Protein AF-A0A9X7QP53-F1 (afdb_monomer_lite)

Foldseek 3Di:
DDDDDPPDDWDKDKDFDDDPPVFKQWDDKDQADNRRIGDIDTDDPPDPPDDPIDTDIDTPDDDDKDFAWDPPPPPPDDDPPTFTDWQDKDWDADPVRHTDDIWTADRRRMDD

Organism: Bacillus cereus (NCBI:txid1396)

Radius of gyration: 24.35 Å; chains: 1; bounding box: 47×33×62 Å

InterPro domains:
  IPR013783 Immunoglobulin-like fold [G3DSA:2.60.40.10] (58-112)
  IPR033764 SD-repeat containing protein, B domain [PF17210] (63-112)
  IPR051417 Serine-Aspartate Repeat-Containing [PTHR23303] (1-111)

Secondary structure (DSSP, 8-state):
------SPPSEEE--B----TTTEEEEEEESB-TTSBBPPEEEPSSS------EEEEEE------EE-B--SSSSSS--TTPPB-TTPEEEEE-TTS-EEEEEE--TTSEE-

Structure (mmCIF, N/CA/C/O backbone):
data_AF-A0A9X7QP53-F1
#
_entry.id   AF-A0A9X7QP53-F1
#
loop_
_atom_site.group_PDB
_atom_site.id
_atom_site.type_symbol
_atom_site.label_atom_id
_atom_site.label_alt_id
_atom_site.label_comp_id
_atom_site.label_asym_id
_atom_site.label_entity_id
_atom_site.label_seq_id
_atom_site.pdbx_PDB_ins_code
_atom_site.Cartn_x
_atom_site.Cartn_y
_atom_site.Cartn_z
_atom_site.occupancy
_atom_site.B_iso_or_equiv
_atom_site.auth_seq_id
_atom_site.auth_comp_id
_atom_site.auth_asym_id
_atom_site.auth_atom_id
_atom_site.pdbx_PDB_model_num
ATOM 1 N N . GLY A 1 1 ? 12.991 -7.049 -5.817 1.00 65.12 1 GLY A N 1
ATOM 2 C CA . GLY A 1 1 ? 12.507 -8.358 -6.313 1.00 65.12 1 GLY A CA 1
ATOM 3 C C . GLY A 1 1 ? 13.528 -8.915 -7.284 1.00 65.12 1 GLY A C 1
ATOM 4 O O . GLY A 1 1 ? 14.499 -8.221 -7.537 1.00 65.12 1 GLY A O 1
ATOM 5 N N . PHE A 1 2 ? 13.328 -10.119 -7.822 1.00 76.81 2 PHE A N 1
ATOM 6 C CA . PHE A 1 2 ? 14.206 -10.686 -8.854 1.00 76.81 2 PHE A CA 1
ATOM 7 C C . PHE A 1 2 ? 13.438 -10.822 -10.168 1.00 76.81 2 PHE A C 1
ATOM 9 O O . PHE A 1 2 ? 12.299 -11.286 -10.165 1.00 76.81 2 PHE A O 1
ATOM 16 N N . TYR A 1 3 ? 14.056 -10.413 -11.270 1.00 81.06 3 TYR A N 1
ATOM 17 C CA . 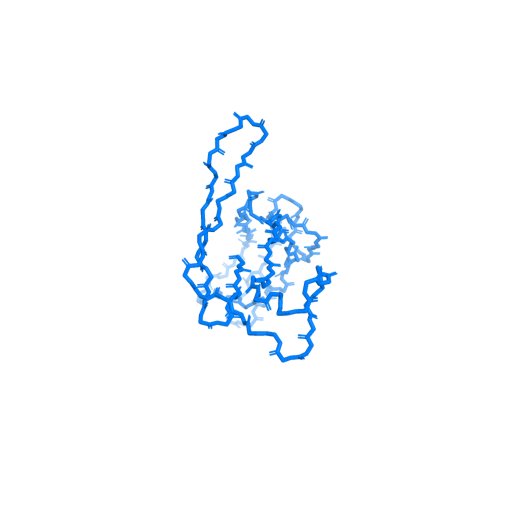TYR A 1 3 ? 13.556 -10.607 -12.628 1.00 81.06 3 TYR A CA 1
ATOM 18 C C . TYR A 1 3 ? 14.672 -11.229 -13.473 1.00 81.06 3 TYR A C 1
ATOM 20 O O . TYR A 1 3 ? 15.852 -10.985 -13.226 1.00 81.06 3 TYR A O 1
ATOM 28 N N . GLN A 1 4 ? 14.301 -12.074 -14.435 1.00 83.88 4 GLN A N 1
ATOM 29 C CA . GLN A 1 4 ? 15.247 -12.804 -15.276 1.00 83.88 4 GLN A CA 1
ATOM 30 C C . GLN A 1 4 ? 14.639 -13.048 -16.658 1.00 83.88 4 GLN A C 1
ATOM 32 O O . GLN A 1 4 ? 13.484 -13.460 -16.769 1.00 83.88 4 GLN A O 1
ATOM 37 N N . PHE A 1 5 ? 15.443 -12.832 -17.696 1.00 83.88 5 PHE A N 1
ATOM 38 C CA . PHE A 1 5 ? 15.146 -13.205 -19.076 1.00 83.88 5 PHE A CA 1
ATOM 39 C C . PHE A 1 5 ? 16.175 -14.254 -19.509 1.00 83.88 5 PHE A C 1
ATOM 41 O O . PHE A 1 5 ? 17.367 -14.065 -19.286 1.00 83.88 5 PHE A O 1
ATOM 48 N N . ASN A 1 6 ? 15.721 -15.365 -20.089 1.00 83.00 6 ASN A N 1
ATOM 49 C CA . ASN A 1 6 ? 16.572 -16.505 -20.447 1.00 83.00 6 ASN A CA 1
ATOM 50 C C . ASN A 1 6 ? 16.610 -16.716 -21.959 1.00 83.00 6 ASN A C 1
ATOM 52 O O . ASN A 1 6 ? 15.654 -16.367 -22.649 1.00 83.00 6 ASN A O 1
ATOM 56 N N . ALA A 1 7 ? 17.688 -17.344 -22.442 1.00 82.88 7 ALA A N 1
ATOM 57 C CA . ALA A 1 7 ? 17.873 -17.715 -23.849 1.00 82.88 7 ALA A CA 1
ATOM 58 C C . ALA A 1 7 ? 17.694 -16.537 -24.831 1.00 82.88 7 ALA A C 1
ATOM 60 O O . ALA A 1 7 ? 17.138 -16.696 -25.919 1.00 82.88 7 ALA A O 1
ATOM 61 N N . LEU A 1 8 ? 18.153 -15.346 -24.437 1.00 85.88 8 LEU A N 1
ATOM 62 C CA . LEU A 1 8 ? 18.197 -14.186 -25.322 1.00 85.88 8 LEU A CA 1
ATOM 63 C C . LEU A 1 8 ? 19.281 -14.383 -26.385 1.00 85.88 8 LEU A C 1
ATOM 65 O O . LEU A 1 8 ? 20.361 -14.896 -26.095 1.00 85.88 8 LEU A O 1
ATOM 69 N N . GLN A 1 9 ? 18.992 -13.955 -27.613 1.00 89.12 9 GLN A N 1
ATOM 70 C CA . GLN A 1 9 ? 20.007 -13.871 -28.660 1.00 89.12 9 GLN A CA 1
ATOM 71 C C . GLN A 1 9 ? 21.027 -12.782 -28.311 1.00 89.12 9 GLN A C 1
ATOM 73 O O . GLN A 1 9 ? 20.695 -11.815 -27.622 1.00 89.12 9 GLN A O 1
ATOM 78 N N . GLU A 1 10 ? 22.251 -12.918 -28.814 1.00 90.19 10 GLU A N 1
ATOM 79 C CA . GLU A 1 10 ? 23.240 -11.841 -28.750 1.00 90.19 10 GLU A CA 1
ATOM 80 C C . GLU A 1 10 ? 22.699 -10.572 -29.424 1.00 90.19 10 GLU A C 1
ATOM 82 O O . GLU A 1 10 ? 22.114 -10.641 -30.508 1.00 90.19 10 GLU A O 1
ATOM 87 N N . GLY A 1 11 ? 22.869 -9.422 -28.773 1.00 91.19 11 GLY A N 1
ATOM 88 C CA . GLY A 1 11 ? 22.366 -8.147 -29.275 1.00 91.19 11 GLY A CA 1
ATOM 89 C C . GLY A 1 11 ? 22.229 -7.067 -28.206 1.00 91.19 11 GLY A C 1
ATOM 90 O O . GLY A 1 11 ? 22.471 -7.301 -27.021 1.00 91.19 11 GLY A O 1
ATOM 91 N N . ASP A 1 12 ? 21.827 -5.875 -28.646 1.00 92.06 12 ASP A N 1
ATOM 92 C CA . ASP A 1 12 ? 21.533 -4.737 -27.776 1.00 92.06 12 ASP A CA 1
ATOM 93 C C . ASP A 1 12 ? 20.057 -4.734 -27.371 1.00 92.06 12 ASP A C 1
ATOM 95 O O . ASP A 1 12 ? 19.157 -4.836 -28.206 1.00 92.06 12 ASP A O 1
ATOM 99 N N . TYR A 1 13 ? 19.814 -4.580 -26.077 1.00 91.88 13 TYR A N 1
ATOM 100 C CA . TYR A 1 13 ? 18.489 -4.569 -25.472 1.00 91.88 13 TYR A CA 1
ATOM 101 C C . TYR A 1 13 ? 18.341 -3.358 -24.564 1.00 91.88 13 TYR A C 1
ATOM 103 O O . TYR A 1 13 ? 19.316 -2.757 -24.133 1.00 91.88 13 TYR A O 1
ATOM 111 N N . PHE A 1 14 ? 17.103 -3.024 -24.243 1.00 93.81 14 PHE A N 1
ATOM 112 C CA . PHE A 1 14 ? 16.744 -2.052 -23.222 1.00 93.81 14 PHE A CA 1
ATOM 113 C C . PHE A 1 14 ? 15.472 -2.555 -22.541 1.00 93.81 14 PHE A C 1
ATOM 115 O O . PHE A 1 14 ? 14.685 -3.293 -23.141 1.00 93.81 14 PHE A O 1
ATOM 122 N N . ALA A 1 15 ? 15.288 -2.208 -21.273 1.00 93.50 15 ALA A N 1
ATOM 123 C CA . ALA A 1 15 ? 14.147 -2.653 -20.487 1.00 93.50 15 ALA A CA 1
ATOM 124 C C . ALA A 1 15 ? 13.238 -1.475 -20.134 1.00 93.50 15 ALA A C 1
ATOM 126 O O . ALA A 1 15 ? 13.705 -0.358 -19.922 1.00 93.50 15 ALA A O 1
ATOM 127 N N . HIS A 1 16 ? 11.938 -1.753 -20.033 1.00 94.62 16 HIS A N 1
ATOM 128 C CA . HIS A 1 16 ? 10.935 -0.818 -19.531 1.00 94.62 16 HIS A CA 1
ATOM 129 C C . HIS A 1 16 ? 10.265 -1.403 -18.301 1.00 94.62 16 HIS A C 1
ATOM 131 O O . HIS A 1 16 ? 9.732 -2.515 -18.356 1.00 94.62 16 HIS A O 1
ATOM 137 N N . ILE A 1 17 ? 10.232 -0.639 -17.217 1.00 93.88 17 ILE A N 1
ATOM 138 C CA . ILE A 1 17 ? 9.405 -0.956 -16.064 1.00 93.88 17 ILE A CA 1
ATOM 139 C C . ILE A 1 17 ? 8.124 -0.122 -16.086 1.00 93.88 17 ILE A C 1
ATOM 141 O O . ILE A 1 17 ? 8.141 1.104 -16.013 1.00 93.88 17 ILE A O 1
ATOM 145 N N . VAL A 1 18 ? 6.985 -0.809 -16.154 1.00 95.06 18 VAL A N 1
ATOM 146 C CA . VAL A 1 18 ? 5.663 -0.179 -16.088 1.00 95.06 18 VAL A CA 1
ATOM 147 C C . VAL A 1 18 ? 5.222 -0.118 -14.629 1.00 95.06 18 VAL A C 1
ATOM 149 O O . VAL A 1 18 ? 4.899 -1.138 -14.023 1.00 95.06 18 VAL A O 1
ATOM 152 N N . ILE A 1 19 ? 5.217 1.086 -14.058 1.00 93.00 19 ILE A N 1
ATOM 153 C CA . ILE A 1 19 ? 4.832 1.323 -12.662 1.00 93.00 19 ILE A CA 1
ATOM 154 C C . ILE A 1 19 ? 3.379 1.828 -12.618 1.00 93.00 19 ILE A C 1
ATOM 156 O O . ILE A 1 19 ? 3.077 2.810 -13.300 1.00 93.00 19 ILE A O 1
ATOM 160 N N . PRO A 1 20 ? 2.485 1.229 -11.805 1.00 93.62 20 PRO A N 1
ATOM 161 C CA . PRO A 1 20 ? 1.143 1.760 -11.562 1.00 93.62 20 PRO A CA 1
ATOM 162 C C . PRO A 1 20 ? 1.233 3.072 -10.768 1.00 93.62 20 PRO A C 1
ATOM 164 O O . PRO A 1 20 ? 1.288 3.067 -9.537 1.00 93.62 20 PRO A O 1
ATOM 167 N N . GLN A 1 21 ? 1.315 4.198 -11.482 1.00 88.12 21 GLN A N 1
ATOM 168 C CA . GLN A 1 21 ? 1.558 5.530 -10.905 1.00 88.12 21 GLN A CA 1
ATOM 169 C C . GLN A 1 21 ? 0.423 6.028 -10.001 1.00 88.12 21 GLN A C 1
ATOM 171 O O . GLN A 1 21 ? 0.610 7.005 -9.291 1.00 88.12 21 GLN A O 1
ATOM 176 N N . ASP A 1 22 ? -0.746 5.386 -10.037 1.00 88.69 22 ASP A N 1
ATOM 177 C CA . ASP A 1 22 ? -1.873 5.625 -9.131 1.00 88.69 22 ASP A CA 1
ATOM 178 C C . ASP A 1 22 ? -1.680 4.970 -7.752 1.00 88.69 22 ASP A C 1
ATOM 180 O O . ASP A 1 22 ? -2.358 5.320 -6.786 1.00 88.69 22 ASP A O 1
ATOM 184 N N . GLN A 1 23 ? -0.771 3.996 -7.648 1.00 90.94 23 GLN A N 1
ATOM 185 C CA . GLN A 1 23 ? -0.532 3.232 -6.421 1.00 90.94 23 GLN A CA 1
ATOM 186 C C . GLN A 1 23 ? 0.879 3.411 -5.886 1.00 90.94 23 GLN A C 1
ATOM 188 O O . GLN A 1 23 ? 1.086 3.315 -4.676 1.00 90.94 23 GLN A O 1
ATOM 193 N N . TYR A 1 24 ? 1.847 3.655 -6.766 1.00 95.00 24 TYR A N 1
ATOM 194 C CA . TYR A 1 24 ? 3.257 3.695 -6.426 1.00 95.00 24 TYR A CA 1
ATOM 195 C C . TYR A 1 24 ? 3.959 4.862 -7.100 1.00 95.00 24 TYR A C 1
ATOM 197 O O . TYR A 1 24 ? 3.767 5.133 -8.280 1.00 95.00 24 TYR A O 1
ATOM 205 N N . LYS A 1 25 ? 4.861 5.494 -6.353 1.00 94.12 25 LYS A N 1
ATOM 206 C CA . LYS A 1 25 ? 5.809 6.477 -6.867 1.00 94.12 25 LYS A CA 1
ATOM 207 C C . LYS A 1 25 ? 7.208 5.882 -6.866 1.00 94.12 25 LYS A C 1
ATOM 209 O O . LYS A 1 25 ? 7.634 5.333 -5.852 1.00 94.12 25 LYS A O 1
ATOM 214 N N . MET A 1 26 ? 7.951 6.051 -7.956 1.00 95.44 26 MET A N 1
ATOM 215 C CA . MET A 1 26 ? 9.381 5.749 -7.948 1.00 95.44 26 MET A CA 1
ATOM 216 C C . MET A 1 26 ? 10.134 6.789 -7.116 1.00 95.44 26 MET A C 1
ATOM 218 O O . MET A 1 26 ? 9.966 7.993 -7.313 1.00 95.44 26 MET A O 1
ATOM 222 N N . VAL A 1 27 ? 10.944 6.323 -6.169 1.00 96.38 27 VAL A N 1
ATOM 223 C CA . VAL A 1 27 ? 11.698 7.172 -5.229 1.00 96.38 27 VAL A CA 1
ATOM 224 C C . VAL A 1 27 ? 13.203 6.946 -5.291 1.00 96.38 27 VAL A C 1
ATOM 226 O O . VAL A 1 27 ? 13.968 7.806 -4.865 1.00 96.38 27 VAL A O 1
ATOM 229 N N . SER A 1 28 ? 13.638 5.823 -5.853 1.00 96.56 28 SER A N 1
ATOM 230 C CA . SER A 1 28 ? 15.034 5.563 -6.181 1.00 96.56 28 SER A CA 1
ATOM 231 C C . SER A 1 28 ? 15.115 4.635 -7.383 1.00 96.56 28 SER A C 1
ATOM 233 O O . SER A 1 28 ? 14.168 3.907 -7.686 1.00 96.56 28 SER A O 1
ATOM 235 N N . THR A 1 29 ? 16.245 4.670 -8.075 1.00 95.44 29 THR A N 1
ATOM 236 C CA . THR A 1 29 ? 16.489 3.823 -9.236 1.00 95.44 29 THR A CA 1
ATOM 237 C C . THR A 1 29 ? 17.977 3.528 -9.389 1.00 95.44 29 THR A C 1
ATOM 239 O O . THR A 1 29 ? 18.831 4.329 -9.000 1.00 95.44 29 THR A O 1
ATOM 242 N N . LYS A 1 30 ? 18.270 2.367 -9.965 1.00 94.38 30 LYS A N 1
ATOM 243 C CA . LYS A 1 30 ? 19.564 1.938 -10.470 1.00 94.38 30 LYS A CA 1
ATOM 244 C C . LYS A 1 30 ? 19.351 1.455 -11.903 1.00 94.38 30 LYS A C 1
ATOM 246 O O . LYS A 1 30 ? 18.536 0.571 -12.127 1.00 94.38 30 LYS A O 1
ATOM 251 N N . GLN A 1 31 ? 20.084 2.033 -12.855 1.00 93.19 31 GLN A N 1
ATOM 252 C CA . GLN A 1 31 ? 20.054 1.715 -14.296 1.00 93.19 31 GLN A CA 1
ATOM 253 C C . GLN A 1 31 ? 18.720 1.941 -15.036 1.00 93.19 31 GLN A C 1
ATOM 255 O O . GLN A 1 31 ? 18.755 2.014 -16.259 1.00 93.19 31 GLN A O 1
ATOM 260 N N . PHE A 1 32 ? 17.586 2.139 -14.352 1.00 95.56 32 PHE A N 1
ATOM 261 C CA . PHE A 1 32 ? 16.403 2.764 -14.952 1.00 95.56 32 PHE A CA 1
ATOM 262 C C . PHE A 1 32 ? 16.481 4.293 -14.840 1.00 95.56 32 PHE A C 1
ATOM 264 O O . PHE A 1 32 ? 16.869 4.842 -13.805 1.00 95.56 32 PHE A O 1
ATOM 271 N N . GLY A 1 33 ? 16.060 4.993 -15.882 1.00 95.44 33 GLY A N 1
ATOM 272 C CA . GLY A 1 33 ? 15.707 6.400 -15.851 1.00 95.44 33 GLY A CA 1
ATOM 273 C C . GLY A 1 33 ? 14.411 6.633 -15.078 1.00 95.44 33 GLY A C 1
ATOM 274 O O . GLY A 1 33 ? 13.647 5.711 -14.784 1.00 95.44 33 GLY A O 1
ATOM 275 N N . TRP A 1 34 ? 14.145 7.898 -14.741 1.00 94.81 34 TRP A N 1
ATOM 276 C CA . TRP A 1 34 ? 12.909 8.293 -14.048 1.00 94.81 34 TRP A CA 1
ATOM 277 C C . TRP A 1 34 ? 11.636 8.091 -14.883 1.00 94.81 34 TRP A C 1
ATOM 279 O O . TRP A 1 34 ? 10.533 8.120 -14.344 1.00 94.81 34 TRP A O 1
ATOM 289 N N . ASP A 1 35 ? 11.807 7.864 -16.179 1.00 94.06 35 ASP A N 1
ATOM 290 C CA . ASP A 1 35 ? 10.794 7.496 -17.162 1.00 94.06 35 ASP A CA 1
ATOM 291 C C . ASP A 1 35 ? 10.516 5.983 -17.222 1.00 94.06 35 ASP A C 1
ATOM 293 O O . ASP A 1 35 ? 9.620 5.560 -17.948 1.00 94.06 35 ASP A O 1
ATOM 297 N 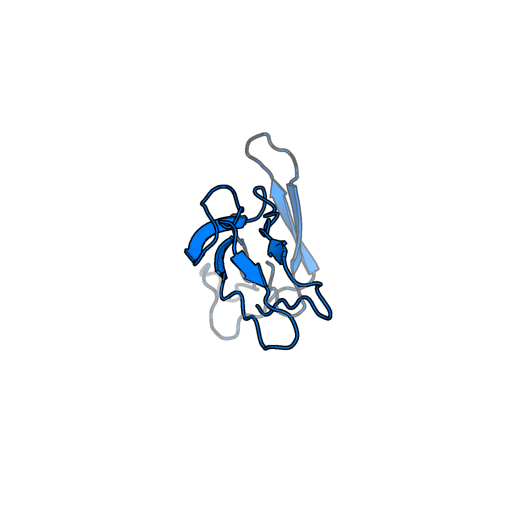N . GLY A 1 36 ? 11.254 5.174 -16.454 1.00 95.31 36 GLY A N 1
ATOM 298 C CA . GLY A 1 36 ? 11.099 3.724 -16.391 1.00 95.31 36 GLY A CA 1
ATOM 299 C C . GLY A 1 36 ? 11.894 2.955 -17.446 1.00 95.31 36 GLY A C 1
ATOM 300 O O . GLY A 1 36 ? 11.764 1.734 -17.506 1.00 95.31 36 GLY A O 1
ATOM 301 N N . TRP A 1 37 ? 12.720 3.610 -18.262 1.00 96.44 37 TRP A N 1
ATOM 302 C CA . TRP A 1 37 ? 13.531 2.944 -19.285 1.00 96.44 37 TRP A CA 1
ATOM 303 C C . TRP A 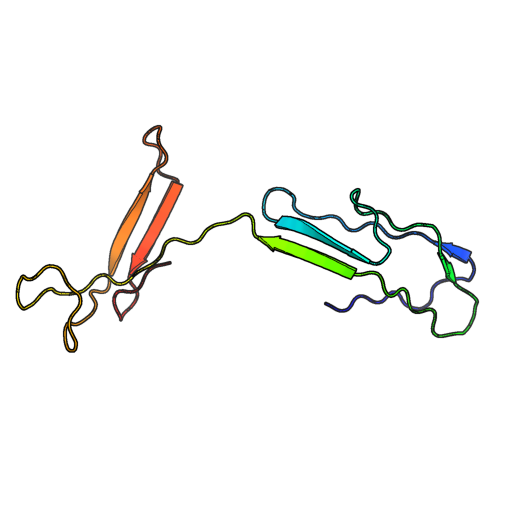1 37 ? 14.975 2.773 -18.836 1.00 96.44 37 TRP A C 1
ATOM 305 O O . TRP A 1 37 ? 15.514 3.640 -18.163 1.00 96.44 37 TRP A O 1
ATOM 315 N N . THR A 1 38 ? 15.633 1.679 -19.203 1.00 95.56 38 THR A N 1
ATOM 316 C CA . THR A 1 38 ? 17.097 1.609 -19.103 1.00 95.56 38 THR A CA 1
ATOM 317 C C . THR A 1 38 ? 17.750 2.234 -20.328 1.00 95.56 38 THR A C 1
ATOM 319 O O . THR A 1 38 ? 17.138 2.320 -21.394 1.00 95.56 38 THR A O 1
ATOM 322 N N . ASP A 1 39 ? 19.034 2.561 -20.213 1.00 93.56 39 ASP A N 1
ATOM 323 C CA . ASP A 1 39 ? 19.889 2.658 -21.395 1.00 93.56 39 ASP A CA 1
ATOM 324 C C . ASP A 1 39 ? 20.010 1.288 -22.088 1.00 93.56 39 ASP A C 1
ATOM 326 O O . ASP A 1 39 ? 19.617 0.244 -21.546 1.00 93.56 39 ASP A O 1
ATOM 330 N N . TYR A 1 40 ? 20.583 1.287 -23.292 1.00 92.75 40 TYR A N 1
ATOM 331 C CA . TYR A 1 40 ? 20.922 0.048 -23.980 1.00 92.75 40 TYR A CA 1
ATOM 332 C C . TYR A 1 40 ? 21.999 -0.729 -23.217 1.00 92.75 40 TYR A C 1
ATOM 334 O O . TYR A 1 40 ? 22.999 -0.167 -22.765 1.00 92.75 40 TYR A O 1
ATOM 342 N N . PHE A 1 41 ? 21.824 -2.041 -23.131 1.00 89.25 41 PHE A N 1
ATOM 343 C CA . PHE A 1 41 ? 22.817 -2.985 -22.645 1.00 89.25 41 PHE A CA 1
ATOM 344 C C . PHE A 1 41 ? 22.987 -4.120 -23.649 1.00 89.25 41 PHE A C 1
ATOM 346 O O . PHE A 1 41 ? 22.037 -4.568 -24.289 1.00 89.25 41 PHE A O 1
ATOM 353 N N . HIS A 1 42 ? 24.221 -4.593 -23.770 1.00 88.69 42 HIS A N 1
ATOM 354 C CA . HIS A 1 42 ? 24.585 -5.608 -24.743 1.00 88.69 42 HIS A CA 1
ATOM 355 C C . HIS A 1 42 ? 24.632 -6.991 -24.090 1.00 88.69 42 HIS A C 1
ATOM 357 O O . HIS A 1 42 ? 25.373 -7.205 -23.128 1.00 88.69 42 HIS A O 1
ATOM 363 N N . ILE A 1 43 ? 23.867 -7.934 -24.631 1.00 88.00 43 ILE A N 1
ATOM 364 C CA . ILE A 1 43 ? 23.920 -9.353 -24.280 1.00 88.00 43 ILE A CA 1
ATOM 365 C C . ILE A 1 43 ? 24.907 -10.020 -25.229 1.00 88.00 43 ILE A C 1
ATOM 367 O O . ILE A 1 43 ? 24.665 -10.032 -26.430 1.00 88.00 43 ILE A O 1
ATOM 371 N N . LYS A 1 44 ? 25.987 -10.600 -24.699 1.00 83.38 44 LYS A N 1
ATOM 372 C CA . LYS A 1 44 ? 26.901 -11.468 -25.467 1.00 83.38 44 LYS A CA 1
ATOM 373 C C . LYS A 1 44 ? 26.400 -12.912 -25.426 1.00 83.38 44 LYS A C 1
ATOM 375 O O . LYS A 1 44 ? 25.934 -13.337 -24.368 1.00 83.38 44 LYS A O 1
ATOM 380 N N . GLY A 1 45 ? 26.483 -13.658 -26.531 1.00 71.12 45 GLY A N 1
ATOM 381 C CA . GLY A 1 45 ? 26.097 -15.074 -26.555 1.00 71.12 45 GLY A CA 1
ATOM 382 C C . GLY A 1 45 ? 26.857 -15.920 -25.518 1.00 71.12 45 GLY A C 1
ATOM 383 O O . GLY A 1 45 ? 28.020 -15.641 -25.234 1.00 71.12 45 GLY A O 1
ATOM 384 N N . ASP A 1 46 ? 26.169 -16.924 -24.952 1.00 64.88 46 ASP A N 1
ATOM 385 C CA . ASP A 1 46 ? 26.627 -17.869 -23.915 1.00 64.88 46 ASP A CA 1
ATOM 386 C C . ASP A 1 46 ? 27.430 -17.231 -22.760 1.00 64.88 46 ASP A C 1
ATOM 388 O O . ASP A 1 46 ? 28.639 -17.409 -22.613 1.00 64.88 46 ASP A O 1
ATOM 392 N N . GLY A 1 47 ? 26.724 -16.506 -21.885 1.00 65.25 47 GLY A N 1
ATOM 393 C CA . GLY A 1 47 ? 27.253 -16.013 -20.613 1.00 65.25 47 GLY A CA 1
ATOM 394 C C . GLY A 1 47 ? 26.171 -15.450 -19.687 1.00 65.25 47 GLY A C 1
ATOM 395 O O . GLY A 1 47 ? 25.083 -15.080 -20.135 1.00 65.25 47 GLY A O 1
ATOM 396 N N . ASP A 1 48 ? 26.481 -15.356 -18.390 1.00 64.31 48 ASP A N 1
ATOM 397 C CA . ASP A 1 48 ? 25.635 -14.687 -17.394 1.00 64.31 48 ASP A CA 1
ATOM 398 C C . ASP A 1 48 ? 25.680 -13.166 -17.609 1.00 64.31 48 ASP A C 1
ATOM 400 O O . ASP A 1 48 ? 26.465 -12.440 -16.996 1.00 64.31 48 ASP A O 1
ATOM 404 N N . ASN A 1 49 ? 24.829 -12.661 -18.500 1.00 71.31 49 ASN A N 1
ATOM 405 C CA . ASN A 1 49 ? 24.612 -11.226 -18.641 1.00 71.31 49 ASN A CA 1
ATOM 406 C C . ASN A 1 49 ? 23.575 -10.779 -17.607 1.00 71.31 49 ASN A C 1
ATOM 408 O O . ASN A 1 49 ? 22.367 -10.908 -17.810 1.00 71.31 49 ASN A O 1
ATOM 412 N N . LYS A 1 50 ? 24.051 -10.267 -16.470 1.00 72.25 50 LYS A N 1
ATOM 413 C CA . LYS A 1 50 ? 23.184 -9.749 -15.411 1.00 72.25 50 LYS A CA 1
ATOM 414 C C . LYS A 1 50 ? 22.953 -8.250 -15.593 1.00 72.25 50 LYS A C 1
ATOM 416 O O . LYS A 1 50 ? 23.846 -7.448 -15.326 1.00 72.25 50 LYS A O 1
ATOM 421 N N . LEU A 1 51 ? 21.733 -7.877 -15.976 1.00 80.94 51 LEU A N 1
ATOM 422 C CA . LEU A 1 51 ? 21.236 -6.523 -15.747 1.00 80.94 51 LEU A CA 1
ATOM 423 C C . LEU A 1 51 ? 20.909 -6.389 -14.254 1.00 80.94 51 LEU A C 1
ATOM 425 O O . LEU A 1 51 ? 20.102 -7.148 -13.723 1.00 80.94 51 LEU A O 1
ATOM 429 N N . ASP A 1 52 ? 21.564 -5.453 -13.573 1.00 85.50 52 ASP A N 1
ATOM 430 C CA . ASP A 1 52 ? 21.383 -5.188 -12.139 1.00 85.50 52 ASP A CA 1
ATOM 431 C C . ASP A 1 52 ? 20.647 -3.853 -11.968 1.00 85.50 52 ASP A C 1
ATOM 433 O O . ASP A 1 52 ? 21.136 -2.923 -11.318 1.00 85.50 52 ASP A O 1
ATOM 437 N N . ALA A 1 53 ? 19.514 -3.740 -12.667 1.00 91.06 53 ALA A N 1
ATOM 438 C CA . ALA A 1 53 ? 18.646 -2.575 -12.638 1.00 91.06 53 ALA A CA 1
ATOM 439 C C . ALA A 1 53 ? 17.594 -2.729 -11.533 1.00 91.06 53 ALA A C 1
ATOM 441 O O . ALA A 1 53 ? 16.901 -3.737 -11.443 1.00 91.06 53 ALA A O 1
ATOM 442 N N . ASP A 1 54 ? 17.439 -1.726 -10.689 1.00 93.75 54 ASP A N 1
ATOM 443 C CA . ASP A 1 54 ? 16.543 -1.794 -9.540 1.00 93.75 54 ASP A CA 1
ATOM 444 C C . ASP A 1 54 ? 15.732 -0.514 -9.446 1.00 93.75 54 ASP A C 1
ATOM 446 O O . ASP A 1 54 ? 16.195 0.558 -9.826 1.00 93.75 54 ASP A O 1
ATOM 450 N N . VAL A 1 55 ? 14.536 -0.607 -8.873 1.00 94.81 55 VAL A N 1
ATOM 451 C CA . VAL A 1 55 ? 13.743 0.566 -8.503 1.00 94.81 55 VAL A CA 1
ATOM 452 C C . VAL A 1 55 ? 13.271 0.449 -7.062 1.00 94.81 55 VAL A C 1
ATOM 454 O O . VAL A 1 55 ? 12.874 -0.622 -6.598 1.00 94.81 55 VAL A O 1
ATOM 457 N N . GLY A 1 56 ? 13.293 1.569 -6.348 1.00 95.38 56 GLY A N 1
ATOM 458 C CA . GLY A 1 56 ? 12.588 1.740 -5.087 1.00 95.38 56 GLY A CA 1
ATOM 459 C C . GLY A 1 56 ? 11.237 2.387 -5.348 1.00 95.38 56 GLY A C 1
ATOM 460 O O . GLY A 1 56 ? 11.172 3.493 -5.889 1.00 95.38 56 GLY A O 1
ATOM 461 N N . LEU A 1 57 ? 10.162 1.708 -4.949 1.00 95.06 57 LEU A N 1
ATOM 462 C CA . LEU A 1 57 ? 8.794 2.208 -5.056 1.00 95.06 57 LEU A CA 1
ATOM 463 C C . LEU A 1 57 ? 8.240 2.535 -3.671 1.00 95.06 57 LEU A C 1
ATOM 465 O O . LEU A 1 57 ? 8.361 1.743 -2.738 1.00 95.06 57 LEU A O 1
ATOM 469 N N . LEU A 1 58 ? 7.590 3.688 -3.556 1.00 94.38 58 LEU A N 1
ATOM 470 C CA . LEU A 1 58 ? 6.842 4.099 -2.378 1.00 94.38 58 LEU A CA 1
ATOM 471 C C . LEU A 1 58 ? 5.346 3.982 -2.672 1.00 94.38 58 LEU A C 1
ATOM 473 O O . LEU A 1 58 ? 4.868 4.570 -3.643 1.00 94.38 58 LEU A O 1
ATOM 477 N N . SER A 1 59 ? 4.611 3.244 -1.835 1.00 92.81 59 SER A N 1
ATOM 478 C CA . SER A 1 59 ? 3.144 3.213 -1.901 1.00 92.81 59 SER A CA 1
ATOM 479 C C . SER A 1 59 ? 2.592 4.618 -1.686 1.00 92.81 59 SER A C 1
ATOM 481 O O . SER A 1 59 ? 2.913 5.270 -0.695 1.00 92.81 59 SER A O 1
ATOM 483 N N . GLN A 1 60 ? 1.741 5.067 -2.599 1.00 87.12 60 GLN A N 1
ATOM 484 C CA . GLN A 1 60 ? 0.986 6.311 -2.467 1.00 87.12 60 GLN A CA 1
ATOM 485 C C . GLN A 1 60 ? -0.315 6.124 -1.682 1.00 87.12 60 GLN A C 1
ATOM 487 O O . GLN A 1 60 ? -0.962 7.101 -1.313 1.00 87.12 60 GLN A O 1
ATOM 492 N N . LYS A 1 61 ? -0.699 4.875 -1.397 1.00 83.44 61 LYS A N 1
ATOM 493 C CA . LYS A 1 61 ? -1.854 4.568 -0.554 1.00 83.44 61 LYS A CA 1
ATOM 494 C C . LYS A 1 61 ? -1.478 4.723 0.917 1.00 83.44 61 LYS A C 1
ATOM 496 O O . LYS A 1 61 ? -0.539 4.073 1.385 1.00 83.44 61 LYS A O 1
ATOM 501 N N . GLY A 1 62 ? -2.228 5.564 1.625 1.00 80.81 62 GLY A N 1
ATOM 502 C CA . GLY A 1 62 ? -2.263 5.576 3.085 1.00 80.81 62 GLY A CA 1
ATOM 503 C C . GLY A 1 62 ? -3.074 4.399 3.627 1.00 80.81 62 GLY A C 1
ATOM 504 O O . GLY A 1 62 ? -3.778 3.720 2.879 1.00 80.81 62 GLY A O 1
ATOM 505 N N . LYS A 1 63 ? -2.972 4.160 4.933 1.00 84.19 63 LYS A N 1
ATOM 506 C CA . LYS A 1 63 ? -3.800 3.191 5.655 1.00 84.19 63 LYS A CA 1
ATOM 507 C C . LYS A 1 63 ? -4.447 3.888 6.843 1.00 84.19 63 LYS A C 1
ATOM 509 O O . LYS A 1 63 ? -3.799 4.718 7.476 1.00 84.19 63 LYS A O 1
ATOM 514 N N . ILE A 1 64 ? -5.696 3.541 7.124 1.00 85.25 64 ILE A N 1
ATOM 515 C CA . ILE A 1 64 ? -6.437 3.984 8.305 1.00 85.25 64 ILE A CA 1
ATOM 516 C C . ILE A 1 64 ? -6.912 2.710 8.980 1.00 85.25 64 ILE A C 1
ATOM 518 O O . ILE A 1 64 ? -7.580 1.911 8.342 1.00 85.25 64 ILE A O 1
ATOM 522 N N . GLY A 1 65 ? -6.554 2.509 10.237 1.00 87.75 65 GLY A N 1
ATOM 523 C CA . GLY A 1 65 ? -6.971 1.332 10.980 1.00 87.75 65 GLY A CA 1
ATOM 524 C C . GLY A 1 65 ? -6.685 1.507 12.456 1.00 87.75 65 GLY A C 1
ATOM 525 O O . GLY A 1 65 ? -5.701 2.158 12.789 1.00 87.75 65 GLY A O 1
ATOM 526 N N . GLU A 1 66 ? -7.547 0.949 13.300 1.00 90.44 66 GLU A N 1
ATOM 527 C CA . GLU A 1 66 ? -7.455 0.954 14.764 1.00 90.44 66 GLU A CA 1
ATOM 528 C C . GLU A 1 66 ? -8.295 -0.207 15.340 1.00 90.44 66 GLU A C 1
ATOM 530 O O . GLU A 1 66 ? -8.737 -1.103 14.614 1.00 90.44 66 GLU A O 1
ATOM 535 N N . THR A 1 67 ? -8.519 -0.193 16.655 1.00 95.00 67 THR A N 1
ATOM 536 C CA . THR A 1 67 ? -9.434 -1.097 17.364 1.00 95.00 67 THR A CA 1
ATOM 537 C C . THR A 1 67 ? -10.712 -0.354 17.751 1.00 95.00 67 THR A C 1
ATOM 539 O O . THR A 1 67 ? -10.656 0.801 18.165 1.00 95.00 67 THR A O 1
ATOM 542 N N . ILE A 1 68 ? -11.863 -1.018 17.678 1.00 95.44 68 ILE A N 1
ATOM 543 C CA . ILE A 1 68 ? -13.074 -0.639 18.413 1.00 95.44 68 ILE A CA 1
ATOM 544 C C . ILE A 1 68 ? -13.170 -1.541 19.642 1.00 95.44 68 ILE A C 1
ATOM 546 O O . ILE A 1 68 ? -13.134 -2.764 19.505 1.00 95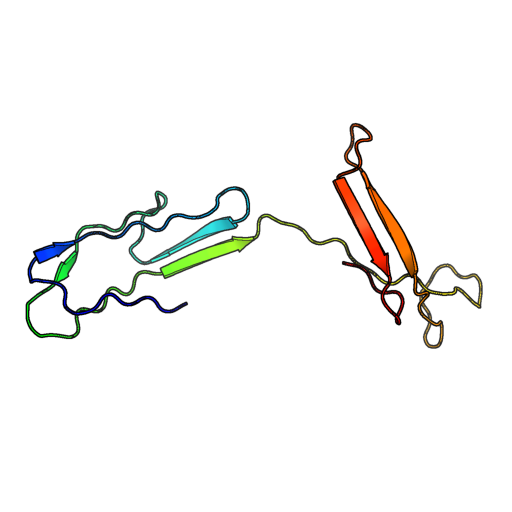.44 68 ILE A O 1
ATOM 550 N N . TRP A 1 69 ? -13.288 -0.947 20.829 1.00 97.31 69 TRP A N 1
ATOM 551 C CA . TRP A 1 69 ? -13.308 -1.657 22.110 1.00 97.31 69 TRP A CA 1
ATOM 552 C C . TRP A 1 69 ? -14.493 -1.238 22.982 1.00 97.31 69 TRP A C 1
ATOM 554 O O . TRP A 1 69 ? -15.100 -0.185 22.778 1.00 97.31 69 TRP A O 1
ATOM 564 N N . GLU A 1 70 ? -14.833 -2.092 23.943 1.00 97.31 70 GLU A N 1
ATOM 565 C CA . GLU A 1 70 ? -15.796 -1.788 24.996 1.00 97.31 70 GLU A CA 1
ATOM 566 C C . GLU A 1 70 ? -15.100 -0.989 26.106 1.00 97.31 70 GLU A C 1
ATOM 568 O O . GLU A 1 70 ? -14.316 -1.542 26.874 1.00 97.31 70 GLU A O 1
ATOM 573 N N . ASP A 1 71 ? -15.382 0.314 26.182 1.00 97.50 71 ASP A N 1
ATOM 574 C CA . ASP A 1 71 ? -14.895 1.211 27.240 1.00 97.50 71 ASP A CA 1
ATOM 575 C C . ASP A 1 71 ? -15.666 0.946 28.545 1.00 97.50 71 ASP A C 1
ATOM 577 O O . ASP A 1 71 ? -16.690 1.567 28.855 1.00 97.50 71 ASP A O 1
ATOM 581 N N . THR A 1 72 ? -15.202 -0.053 29.289 1.00 97.44 72 THR A N 1
ATOM 582 C CA . THR A 1 72 ? -15.875 -0.570 30.489 1.00 97.44 72 THR A CA 1
ATOM 583 C C . THR A 1 72 ? -15.804 0.397 31.665 1.00 97.44 72 THR A C 1
ATOM 585 O O . THR A 1 72 ? -16.639 0.335 32.573 1.00 97.44 72 THR A O 1
ATOM 588 N N . ASN A 1 73 ? -14.814 1.292 31.663 1.00 97.50 73 ASN A N 1
ATOM 589 C CA . ASN A 1 73 ? -14.580 2.247 32.741 1.00 97.50 73 ASN A CA 1
ATOM 590 C C . ASN A 1 73 ? -14.944 3.703 32.373 1.00 97.50 73 ASN A C 1
ATOM 592 O O . ASN A 1 73 ? -14.884 4.575 33.243 1.00 97.50 73 ASN A O 1
ATOM 596 N N . GLN A 1 74 ? -15.406 3.934 31.139 1.00 97.31 74 GLN A N 1
ATOM 597 C CA . GLN A 1 74 ? -15.928 5.195 30.601 1.00 97.31 74 GLN A CA 1
ATOM 598 C C . GLN A 1 74 ? -14.902 6.333 30.555 1.00 97.31 74 GLN A C 1
ATOM 600 O O . GLN A 1 74 ? -15.244 7.497 30.796 1.00 97.31 74 GLN A O 1
ATOM 605 N N . ASN A 1 75 ? -13.635 6.025 30.283 1.00 97.62 75 ASN A N 1
ATOM 606 C CA . ASN A 1 75 ? -12.566 7.024 30.287 1.00 97.62 75 ASN A CA 1
ATOM 607 C C . ASN A 1 75 ? -12.097 7.462 28.885 1.00 97.62 75 ASN A C 1
ATOM 609 O O . ASN A 1 75 ? -11.254 8.363 28.783 1.00 97.62 75 ASN A O 1
ATOM 613 N N . GLY A 1 76 ? -12.637 6.860 27.821 1.00 96.31 76 GLY A N 1
ATOM 614 C CA . GLY A 1 76 ? -12.312 7.166 26.429 1.00 96.31 76 GLY A CA 1
ATOM 615 C C . GLY A 1 76 ? -10.915 6.726 25.979 1.00 96.31 76 GLY A C 1
ATOM 616 O O . GLY A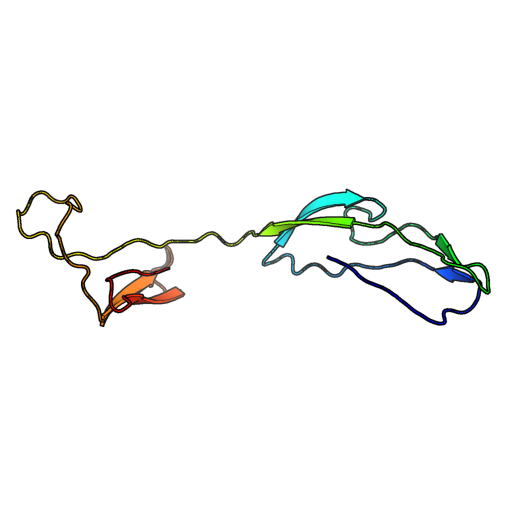 1 76 ? -10.406 7.245 24.983 1.00 96.31 76 GLY A O 1
ATOM 617 N N . LYS A 1 77 ? -10.265 5.816 26.704 1.00 95.31 77 LYS A N 1
ATOM 618 C CA . LYS A 1 77 ? -8.971 5.215 26.360 1.00 95.31 77 LYS A CA 1
ATOM 619 C C . LYS A 1 77 ? -9.141 3.709 26.279 1.00 95.31 77 LYS A C 1
ATOM 621 O O . LYS A 1 77 ? -9.981 3.149 26.959 1.00 95.31 77 LYS A O 1
ATOM 626 N N . GLN A 1 78 ? -8.331 3.067 25.446 1.00 95.31 78 GLN A N 1
ATOM 627 C CA . GLN A 1 78 ? -8.269 1.614 25.428 1.00 95.31 78 GLN A CA 1
ATOM 628 C C . GLN A 1 78 ? -7.359 1.145 26.560 1.00 95.31 78 GLN A C 1
ATOM 630 O O . GLN A 1 78 ? -6.134 1.277 26.475 1.00 95.31 78 GLN A O 1
ATOM 635 N N . ASP A 1 79 ? -7.958 0.608 27.616 1.00 97.19 79 ASP A N 1
ATOM 636 C CA . ASP A 1 79 ? -7.227 0.058 28.750 1.00 97.19 79 ASP A CA 1
ATOM 637 C C . ASP A 1 79 ? -6.985 -1.451 28.621 1.00 97.19 79 ASP A C 1
ATOM 639 O O . ASP A 1 79 ? -7.656 -2.192 27.897 1.00 97.19 79 ASP A O 1
ATOM 643 N N . ALA A 1 80 ? -5.985 -1.939 29.357 1.00 95.56 80 ALA A N 1
ATOM 644 C CA . ALA A 1 80 ? -5.696 -3.365 29.412 1.00 95.56 80 ALA A CA 1
ATOM 645 C C . ALA A 1 80 ? -6.881 -4.134 30.020 1.00 95.56 80 ALA A C 1
ATOM 647 O O . ALA A 1 80 ? -7.280 -3.882 31.155 1.00 95.56 80 ALA A O 1
ATOM 648 N N . GLY A 1 81 ? -7.387 -5.120 29.279 1.00 93.88 81 GLY A N 1
ATOM 649 C CA . GLY A 1 81 ? -8.539 -5.929 29.682 1.00 93.88 81 GLY A CA 1
ATOM 650 C C . GLY A 1 81 ? -9.860 -5.493 29.050 1.00 93.88 81 GLY A C 1
ATOM 651 O O . GLY A 1 81 ? -10.834 -6.230 29.178 1.00 93.88 81 GLY A O 1
ATOM 652 N N . GLU A 1 82 ? -9.891 -4.370 28.329 1.00 97.31 82 GLU A N 1
ATOM 653 C CA . GLU A 1 82 ? -11.068 -3.954 27.569 1.00 97.31 82 GLU A CA 1
ATOM 654 C C . GLU A 1 82 ? -11.166 -4.736 26.252 1.00 97.31 82 GLU A C 1
ATOM 656 O O . GLU A 1 82 ? -10.232 -4.702 25.438 1.00 97.31 82 GLU A O 1
ATOM 661 N N . PRO A 1 83 ? -12.251 -5.506 26.044 1.00 96.25 83 PRO A N 1
ATOM 662 C CA . PRO A 1 83 ? -12.373 -6.371 24.885 1.00 96.25 83 PRO A CA 1
ATOM 663 C C . PRO A 1 83 ? -12.659 -5.561 23.620 1.00 96.25 83 PRO A C 1
ATOM 665 O O . PRO A 1 83 ? -13.370 -4.556 23.637 1.00 96.25 83 PRO A O 1
ATOM 668 N N . GLY A 1 84 ? -12.139 -6.040 22.493 1.00 96.62 84 GLY A N 1
ATOM 669 C CA . GLY A 1 84 ? -12.530 -5.539 21.182 1.00 96.62 84 GLY A CA 1
ATOM 670 C C . GLY A 1 84 ? -13.958 -5.944 20.811 1.00 96.62 84 GLY A C 1
ATOM 671 O O . GLY A 1 84 ? -14.448 -6.987 21.247 1.00 96.62 84 GLY A O 1
ATOM 672 N N . ILE A 1 85 ? -14.614 -5.142 19.973 1.00 97.31 85 ILE A N 1
ATOM 673 C CA . ILE A 1 85 ? -15.994 -5.373 19.530 1.00 97.31 85 ILE A CA 1
ATOM 674 C C . ILE A 1 85 ? -16.005 -5.803 18.065 1.00 97.31 85 ILE A C 1
ATOM 676 O O . ILE A 1 85 ? -15.681 -5.018 17.172 1.00 97.31 85 ILE A O 1
ATOM 680 N N . SER A 1 86 ? -16.430 -7.038 17.810 1.00 97.69 86 SER A N 1
ATOM 681 C CA . SER A 1 86 ? -16.555 -7.584 16.456 1.00 97.69 86 SER A CA 1
ATOM 682 C C . SER A 1 86 ? -17.853 -7.177 15.760 1.00 97.69 86 SER A C 1
ATOM 684 O O . SER A 1 86 ? -18.877 -6.948 16.405 1.00 97.69 86 SER A O 1
ATOM 686 N N . GLY A 1 87 ? -17.827 -7.132 14.425 1.00 97.19 87 GLY A N 1
ATOM 687 C CA . GLY A 1 87 ? -19.021 -6.925 13.604 1.00 97.19 87 GLY A CA 1
ATOM 688 C C . GLY A 1 87 ? -19.448 -5.462 13.458 1.00 97.19 87 GLY A C 1
ATOM 689 O O . GLY A 1 87 ? -20.499 -5.186 12.877 1.00 97.19 87 GLY A O 1
ATOM 690 N N . VAL A 1 88 ? -18.647 -4.513 13.945 1.00 97.06 88 VAL A N 1
ATOM 691 C CA . VAL A 1 88 ? -18.918 -3.081 13.795 1.00 97.06 88 VAL A CA 1
ATOM 692 C C . VAL A 1 88 ? -18.483 -2.643 12.406 1.00 97.06 88 VAL A C 1
ATOM 694 O O . VAL A 1 88 ? -17.335 -2.840 12.023 1.00 97.06 88 VAL A O 1
ATOM 697 N N . THR A 1 89 ? -19.399 -2.044 11.648 1.00 96.81 89 THR A N 1
ATOM 698 C CA . THR A 1 89 ? -19.097 -1.518 10.311 1.00 96.81 89 THR A CA 1
ATOM 699 C C . THR A 1 89 ? -18.718 -0.046 10.399 1.00 96.81 89 THR A C 1
ATOM 701 O O . THR A 1 89 ? -19.505 0.773 10.872 1.00 96.81 89 THR A O 1
ATOM 704 N N . LEU A 1 90 ? -17.523 0.283 9.917 1.00 95.31 90 LEU A N 1
ATOM 705 C CA . LEU A 1 90 ? -17.037 1.642 9.733 1.00 95.31 90 LEU A CA 1
ATOM 706 C C . LEU A 1 90 ? -17.098 2.000 8.248 1.00 95.31 90 LEU A C 1
ATOM 708 O O . LEU A 1 90 ? -16.586 1.270 7.404 1.00 95.31 90 LEU A O 1
ATOM 712 N N . GLU A 1 91 ? -17.691 3.146 7.933 1.00 96.19 91 GLU A N 1
ATOM 713 C CA . GLU A 1 91 ? -17.796 3.652 6.567 1.00 96.19 91 GLU A CA 1
ATOM 714 C C . GLU A 1 91 ? -16.912 4.890 6.383 1.00 96.19 91 GLU A C 1
ATOM 716 O O . GLU A 1 91 ? -16.985 5.849 7.152 1.00 96.19 91 GLU A O 1
ATOM 721 N N . LEU A 1 92 ? -16.092 4.884 5.334 1.00 95.00 92 LEU A N 1
ATOM 722 C CA . LEU A 1 92 ? -15.237 5.999 4.950 1.00 95.00 92 LEU A CA 1
ATOM 723 C C . LEU A 1 92 ? -15.907 6.816 3.846 1.00 95.00 92 LEU A C 1
ATOM 725 O O . LEU A 1 92 ? -16.284 6.277 2.803 1.00 95.00 92 LEU A O 1
ATOM 729 N N . TYR A 1 93 ? -15.983 8.129 4.041 1.00 96.50 93 TYR A N 1
ATOM 730 C CA . TYR A 1 93 ? -16.538 9.085 3.085 1.00 96.50 93 TYR A CA 1
ATOM 731 C C . TYR A 1 93 ? -15.473 10.094 2.652 1.00 96.50 93 TYR A C 1
ATOM 733 O O . TYR A 1 93 ? -14.576 10.435 3.423 1.00 96.50 93 TYR A O 1
ATOM 741 N N . ASN A 1 94 ? -15.564 10.581 1.414 1.00 94.69 94 ASN A N 1
ATOM 742 C CA . ASN A 1 94 ? -14.748 11.703 0.958 1.00 94.69 94 ASN A CA 1
ATOM 743 C C . ASN A 1 94 ? -15.372 13.051 1.380 1.00 94.69 94 ASN A C 1
ATOM 745 O O . ASN A 1 94 ? -16.482 13.100 1.909 1.00 94.69 94 ASN A O 1
ATOM 749 N N . ILE A 1 95 ? -14.668 14.157 1.117 1.00 95.75 95 ILE A N 1
ATOM 750 C CA . ILE A 1 95 ? -15.116 15.508 1.502 1.00 95.75 95 ILE A CA 1
ATOM 751 C C . ILE A 1 95 ? -16.420 15.946 0.812 1.00 95.75 95 ILE A C 1
ATOM 753 O O . ILE A 1 95 ? -17.132 16.801 1.330 1.00 95.75 95 ILE A O 1
ATOM 757 N N . ASP A 1 96 ? -16.763 15.319 -0.315 1.00 97.88 96 ASP A N 1
ATOM 758 C CA . ASP A 1 96 ? -18.012 15.555 -1.044 1.00 97.88 96 ASP A CA 1
ATOM 759 C C . ASP A 1 96 ? -19.188 14.733 -0.480 1.00 97.88 96 ASP A C 1
ATOM 761 O O . ASP A 1 96 ? -20.289 14.760 -1.030 1.00 97.88 96 ASP A O 1
ATOM 765 N N . GLY A 1 97 ? -18.967 13.960 0.591 1.00 97.19 97 GLY A N 1
ATOM 766 C CA . GLY A 1 97 ? -19.980 13.110 1.218 1.00 97.19 97 GLY A CA 1
ATOM 767 C C . GLY A 1 97 ? -20.262 11.803 0.471 1.00 97.19 97 GLY A C 1
ATOM 768 O O . GLY A 1 97 ? -21.266 11.146 0.738 1.00 97.19 97 GLY A O 1
ATOM 769 N N . LYS A 1 98 ? -19.398 11.389 -0.463 1.00 97.75 98 LYS A N 1
ATOM 770 C CA . LYS A 1 98 ? -19.520 10.107 -1.169 1.00 97.75 98 LYS A CA 1
ATOM 771 C C . LYS A 1 98 ? -18.811 8.998 -0.393 1.00 97.75 98 LYS A C 1
ATOM 773 O O . LYS A 1 98 ? -17.631 9.135 -0.068 1.00 97.75 98 LYS A O 1
ATOM 778 N N . LYS A 1 99 ? -19.501 7.874 -0.167 1.00 96.62 99 LYS A N 1
ATOM 779 C CA . LYS A 1 99 ? -18.898 6.662 0.409 1.00 96.62 99 LYS A CA 1
ATOM 780 C C . LYS A 1 99 ? -17.777 6.154 -0.504 1.00 96.62 99 LYS A C 1
ATOM 782 O O . LYS A 1 99 ? -17.987 5.948 -1.701 1.00 96.62 99 LYS A O 1
ATOM 787 N N . VAL A 1 100 ? -16.593 5.979 0.071 1.00 94.94 100 VAL A N 1
ATOM 788 C CA . VAL A 1 100 ? -15.377 5.488 -0.590 1.00 94.94 100 VAL A CA 1
ATOM 789 C C . VAL A 1 100 ? -15.221 3.994 -0.347 1.00 94.94 100 VAL A C 1
ATOM 791 O O . VAL A 1 100 ? -14.979 3.246 -1.290 1.00 94.94 100 VAL A O 1
ATOM 794 N N . GLN A 1 101 ? -15.371 3.569 0.908 1.00 95.25 101 GLN A N 1
ATOM 795 C CA . GLN A 1 101 ? -15.158 2.193 1.345 1.00 95.25 101 GLN A CA 1
ATOM 796 C C . GLN A 1 101 ? -15.884 1.942 2.675 1.00 95.25 101 GLN A C 1
ATOM 798 O O . GLN A 1 101 ? -16.266 2.888 3.363 1.00 95.25 101 GLN A O 1
ATOM 803 N N . ASP A 1 102 ? -16.070 0.679 3.040 1.00 95.44 102 ASP A N 1
ATOM 804 C CA . ASP A 1 102 ? -16.379 0.252 4.398 1.00 95.44 102 ASP A CA 1
ATOM 805 C C . ASP A 1 102 ? -15.461 -0.891 4.846 1.00 95.44 102 ASP A C 1
ATOM 807 O O . ASP A 1 102 ? -14.764 -1.524 4.048 1.00 95.44 102 ASP A O 1
ATOM 811 N N . VAL A 1 103 ? -15.426 -1.103 6.155 1.00 96.19 103 VAL A N 1
ATOM 812 C CA . VAL A 1 103 ? -14.725 -2.211 6.793 1.00 96.19 103 VAL A CA 1
ATOM 813 C C . VAL A 1 103 ? -15.518 -2.653 8.013 1.00 96.19 103 VAL A C 1
ATOM 815 O O . VA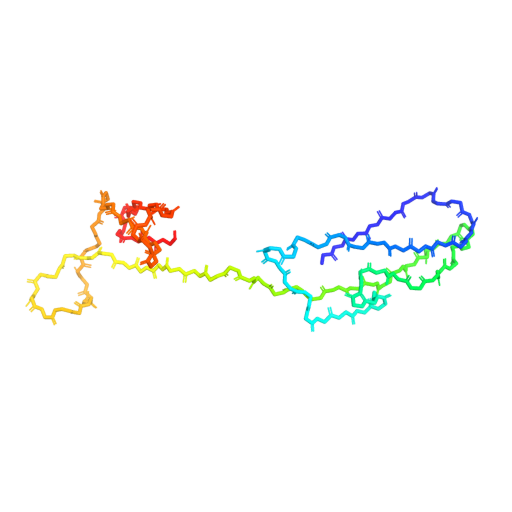L A 1 103 ? -16.102 -1.829 8.717 1.00 96.19 103 VAL A O 1
ATOM 818 N N . THR A 1 104 ? -15.554 -3.957 8.262 1.00 96.94 104 THR A N 1
ATOM 819 C CA . THR A 1 104 ? -16.173 -4.527 9.459 1.00 96.94 104 THR A CA 1
ATOM 820 C C . THR A 1 104 ? -15.084 -5.033 10.389 1.00 96.94 104 THR A C 1
ATOM 822 O O . THR A 1 104 ? -14.155 -5.700 9.933 1.00 96.94 104 THR A O 1
ATOM 825 N N . THR A 1 105 ? -15.190 -4.714 11.678 1.00 97.12 105 THR A N 1
ATOM 826 C CA . THR A 1 105 ? -14.204 -5.136 12.669 1.00 97.12 105 THR A CA 1
ATOM 827 C C . THR A 1 105 ? -14.115 -6.655 12.787 1.00 97.12 105 THR A C 1
ATOM 829 O O . THR A 1 105 ? -15.132 -7.359 12.778 1.00 97.12 105 THR A O 1
ATOM 832 N N . ASP A 1 106 ? -12.887 -7.159 12.922 1.00 96.44 106 ASP A N 1
ATOM 833 C CA . ASP A 1 106 ? -12.608 -8.580 13.133 1.00 96.44 106 ASP A CA 1
ATOM 834 C C . ASP A 1 106 ? -13.042 -9.062 14.534 1.00 96.44 106 ASP A C 1
ATOM 836 O O . ASP A 1 106 ? -13.639 -8.323 15.319 1.00 96.44 106 ASP A O 1
ATOM 840 N N . GLU A 1 107 ? -12.765 -10.323 14.873 1.00 95.94 107 GLU A N 1
ATOM 841 C CA . GLU A 1 107 ? -13.108 -10.916 16.180 1.00 95.94 107 GLU A CA 1
ATOM 842 C C . GLU A 1 107 ? -12.474 -10.192 17.382 1.00 95.94 107 GLU A C 1
ATOM 844 O O . GLU A 1 107 ? -12.935 -10.346 18.510 1.00 95.94 107 GLU A O 1
ATOM 849 N N . LYS A 1 108 ? -11.417 -9.408 17.154 1.00 94.12 108 LYS A N 1
ATOM 850 C CA . LYS A 1 108 ? -10.692 -8.633 18.166 1.00 94.12 108 LYS A CA 1
ATOM 851 C C . LYS A 1 108 ? -10.994 -7.138 18.077 1.00 94.12 108 LYS A C 1
ATOM 853 O O . LYS A 1 108 ? -10.324 -6.352 18.738 1.00 94.12 108 LYS A O 1
ATOM 858 N N . GLY A 1 109 ? -11.985 -6.737 17.284 1.00 95.12 109 GLY A N 1
ATOM 859 C CA . GLY A 1 109 ? -12.359 -5.339 17.118 1.00 95.12 109 GLY A CA 1
ATOM 860 C C . GLY A 1 109 ? -11.455 -4.541 16.179 1.00 95.12 109 GLY A C 1
ATOM 861 O O . GLY A 1 109 ? -11.639 -3.331 16.077 1.00 95.12 109 GLY A O 1
ATOM 862 N N . HIS A 1 110 ? -10.495 -5.163 15.490 1.00 94.69 110 HIS A N 1
ATOM 863 C CA . HIS A 1 110 ? -9.581 -4.439 14.605 1.00 94.69 110 HIS A CA 1
ATOM 864 C C . HIS A 1 110 ? -10.206 -4.151 13.240 1.00 94.69 110 HIS A C 1
ATOM 866 O O . HIS A 1 110 ? -10.945 -4.975 12.699 1.00 94.69 110 HIS A O 1
ATOM 872 N N . TYR A 1 111 ? -9.827 -3.022 12.643 1.00 92.25 111 TYR A N 1
ATOM 873 C CA . TYR A 1 111 ? -10.106 -2.676 11.248 1.00 92.25 111 TYR A CA 1
ATOM 874 C C . TYR A 1 111 ? -8.878 -2.022 10.589 1.00 92.25 111 TYR A C 1
ATOM 876 O O . TYR A 1 111 ? -8.073 -1.395 11.278 1.00 92.25 111 TYR A O 1
ATOM 884 N N . GLN A 1 112 ? -8.720 -2.164 9.266 1.00 86.81 112 GLN A N 1
ATOM 885 C CA . GLN A 1 112 ? -7.694 -1.500 8.442 1.00 86.81 112 GLN A CA 1
ATOM 886 C C . GLN A 1 112 ? -8.121 -1.429 6.969 1.00 86.81 112 GLN A C 1
ATOM 888 O O . GLN A 1 112 ? -8.873 -2.333 6.542 1.00 86.81 112 GLN A O 1
#

pLDDT: mean 91.37, std 7.69, range [64.31, 97.88]

Sequence (112 aa):
GFYQFNALQEGDYFAHIVIPQDQYKMVSTKQFGWDGWTDYFHIKGDGDNKLDADVGLLSQKGKIGETIWEDTNQNGKQDAGEPGISGVTLELYNIDGKKVQDVTTDEKGHYQ